Protein AF-A0A5C3QYE4-F1 (afdb_monomer)

Organism: NCBI:txid1884261

Foldseek 3Di:
DDDDDDDDDDPDPDPPPDPPPDDPCLDQQPLSDSLDFDPVLLCLLQEDPQPDDPVSVVVLQVLLVQLVVLLVVLLLVLLCLVDVPDDPVNSVVVSPVQDDLVLLLVSLVSVNVRHHHDPVCVVVSNDSVVSSSSSSSVSSSSCVRPNSVSSSLVSCCSRPVPVNDRSVVVVVPD

Solvent-accessible surface area (backbone atoms only — not comparable to full-atom values): 10397 Å² total; per-residue (Å²): 135,85,85,81,83,78,85,76,85,84,87,81,87,76,87,75,76,75,80,78,90,79,72,94,69,83,68,62,44,100,69,70,58,74,78,83,53,52,72,67,46,45,52,53,53,33,43,33,77,81,70,48,54,76,68,56,51,52,52,39,52,52,31,15,54,49,7,48,54,51,50,54,52,33,54,53,48,47,52,58,56,65,38,95,79,67,50,68,72,56,49,57,52,50,55,60,65,59,65,37,73,67,53,47,47,56,57,26,56,65,53,51,80,64,45,43,64,46,80,89,53,56,78,56,64,75,37,66,68,52,26,48,42,47,49,18,18,44,43,20,35,38,30,74,71,60,31,67,68,48,42,36,44,55,48,33,36,68,65,38,63,90,65,77,63,44,47,70,62,66,70,73,69,122

Mean predicted aligned error: 12.01 Å

pLDDT: mean 76.65, std 19.94, range [32.12, 97.88]

Structure (mmCIF, N/CA/C/O backbone):
data_AF-A0A5C3QYE4-F1
#
_entry.id   AF-A0A5C3QYE4-F1
#
loop_
_atom_site.group_PDB
_atom_site.id
_atom_site.type_symbol
_atom_site.label_atom_id
_atom_site.label_alt_id
_atom_site.label_comp_id
_atom_site.label_asym_id
_atom_site.label_entity_id
_atom_site.label_seq_id
_atom_site.pdbx_PDB_ins_code
_atom_site.Cartn_x
_atom_site.Cartn_y
_atom_site.Cartn_z
_atom_site.occupancy
_atom_site.B_iso_or_equiv
_atom_site.auth_seq_id
_atom_site.auth_comp_id
_atom_site.auth_asym_id
_atom_site.auth_atom_id
_atom_site.pdbx_PDB_model_num
ATOM 1 N N . MET A 1 1 ? 57.213 -12.973 -40.635 1.00 43.31 1 MET A N 1
ATOM 2 C CA . MET A 1 1 ? 56.012 -12.137 -40.818 1.00 43.31 1 MET A CA 1
ATOM 3 C C . MET A 1 1 ? 54.948 -12.757 -39.934 1.00 43.31 1 MET A C 1
ATOM 5 O O . MET A 1 1 ? 54.557 -13.883 -40.198 1.00 43.31 1 MET A O 1
ATOM 9 N N . HIS A 1 2 ? 54.658 -12.124 -38.798 1.00 40.44 2 HIS A N 1
ATOM 10 C CA . HIS A 1 2 ? 53.678 -12.606 -37.825 1.00 40.44 2 HIS A CA 1
ATOM 11 C C . HIS A 1 2 ? 52.293 -12.126 -38.262 1.00 40.44 2 HIS A C 1
ATOM 13 O O . HIS A 1 2 ? 52.069 -10.919 -38.314 1.00 40.44 2 HIS A O 1
ATOM 19 N N . GLU A 1 3 ? 51.390 -13.048 -38.586 1.00 39.81 3 GLU A N 1
ATOM 20 C CA . GLU A 1 3 ? 49.969 -12.737 -38.744 1.00 39.81 3 GLU A CA 1
ATOM 21 C C . GLU A 1 3 ? 49.319 -12.753 -37.358 1.00 39.81 3 GLU A C 1
ATOM 23 O O . GLU A 1 3 ? 49.347 -13.759 -36.650 1.00 39.81 3 GLU A O 1
ATOM 28 N N . GLY A 1 4 ? 48.835 -11.584 -36.937 1.00 40.16 4 GLY A N 1
ATOM 29 C CA . GLY A 1 4 ? 48.124 -11.381 -35.682 1.00 40.16 4 GLY A CA 1
ATOM 30 C C . GLY A 1 4 ? 46.658 -11.764 -35.834 1.00 40.16 4 GLY A C 1
ATOM 31 O O . GLY A 1 4 ? 45.929 -11.161 -36.619 1.00 40.16 4 GLY A O 1
ATOM 32 N N . GLU A 1 5 ? 46.247 -12.766 -35.070 1.00 39.28 5 GLU A N 1
ATOM 33 C CA . GLU A 1 5 ? 44.872 -13.238 -34.945 1.00 39.28 5 GLU A CA 1
ATOM 34 C C . GLU A 1 5 ? 44.044 -12.222 -34.132 1.00 39.28 5 GLU A C 1
ATOM 36 O O . GLU A 1 5 ? 44.435 -11.802 -33.040 1.00 39.28 5 GLU A O 1
ATOM 41 N N . ALA A 1 6 ? 42.920 -11.767 -34.691 1.00 48.44 6 ALA A N 1
ATOM 42 C CA . ALA A 1 6 ? 42.026 -10.793 -34.065 1.00 48.44 6 ALA A CA 1
ATOM 43 C C . ALA A 1 6 ? 41.148 -11.455 -32.981 1.00 48.44 6 ALA A C 1
ATOM 45 O O . ALA A 1 6 ? 40.633 -12.551 -33.211 1.00 48.44 6 ALA A O 1
ATOM 46 N N . PRO A 1 7 ? 40.896 -10.809 -31.826 1.00 43.34 7 PRO A N 1
ATOM 47 C CA . PRO A 1 7 ? 40.055 -11.396 -30.794 1.00 43.34 7 PRO A CA 1
ATOM 48 C C . PRO A 1 7 ? 38.568 -11.258 -31.149 1.00 43.34 7 PRO A C 1
ATOM 50 O O . PRO A 1 7 ? 38.037 -10.159 -31.315 1.00 43.34 7 PRO A O 1
ATOM 53 N N . THR A 1 8 ? 37.879 -12.394 -31.224 1.00 48.81 8 THR A N 1
ATOM 54 C CA . THR A 1 8 ? 36.414 -12.500 -31.281 1.00 48.81 8 THR A CA 1
ATOM 55 C C . THR A 1 8 ? 35.754 -11.906 -30.027 1.00 48.81 8 THR A C 1
ATOM 57 O O . THR A 1 8 ? 36.241 -12.152 -28.919 1.00 48.81 8 THR A O 1
ATOM 60 N N . PRO A 1 9 ? 34.620 -11.188 -30.141 1.00 39.34 9 PRO A N 1
ATOM 61 C CA . PRO A 1 9 ? 33.927 -10.642 -28.981 1.00 39.34 9 PRO A CA 1
ATOM 62 C C . PRO A 1 9 ? 33.222 -11.755 -28.194 1.00 39.34 9 PRO A C 1
ATOM 64 O O . PRO A 1 9 ? 32.268 -12.378 -28.662 1.00 39.34 9 PRO A O 1
ATOM 67 N N . SER A 1 10 ? 33.699 -11.983 -26.969 1.00 41.19 10 SER A N 1
ATOM 68 C CA . SER A 1 10 ? 33.072 -12.850 -25.972 1.00 41.19 10 SER A CA 1
ATOM 69 C C . SER A 1 10 ? 31.739 -12.245 -25.514 1.00 41.19 10 SER A C 1
ATOM 71 O O . SER A 1 10 ? 31.681 -11.359 -24.662 1.00 41.19 10 SER A O 1
ATOM 73 N N . SER A 1 11 ? 30.650 -12.705 -26.127 1.00 46.69 11 SER A N 1
ATOM 74 C CA . SER A 1 11 ? 29.278 -12.448 -25.694 1.00 46.69 11 SER A CA 1
ATOM 75 C C . SER A 1 11 ? 28.911 -13.439 -24.589 1.00 46.69 11 SER A C 1
ATOM 77 O O . SER A 1 11 ? 28.434 -14.541 -24.859 1.00 46.69 11 SER A O 1
ATOM 79 N N . SER A 1 12 ? 29.158 -13.079 -23.327 1.00 52.25 12 SER A N 1
ATOM 80 C CA . SER A 1 12 ? 28.694 -13.887 -22.191 1.00 52.25 12 SER A CA 1
ATOM 81 C C . SER A 1 12 ? 28.523 -13.089 -20.892 1.00 52.25 12 SER A C 1
ATOM 83 O O . SER A 1 12 ? 29.141 -13.407 -19.883 1.00 52.25 12 SER A O 1
ATOM 85 N N . PHE A 1 13 ? 27.649 -12.078 -20.876 1.00 42.78 13 PHE A N 1
ATOM 86 C CA . PHE A 1 13 ? 27.135 -11.501 -19.621 1.00 42.78 13 PHE A CA 1
ATOM 87 C C . PHE A 1 13 ? 25.645 -11.156 -19.715 1.00 42.78 13 PHE A C 1
ATOM 89 O O . PHE A 1 13 ? 25.214 -10.039 -19.468 1.00 42.78 13 PHE A O 1
ATOM 96 N N . LEU A 1 14 ? 24.827 -12.158 -20.031 1.00 34.88 14 LEU A N 1
ATOM 97 C CA . LEU A 1 14 ? 23.435 -12.188 -19.590 1.00 34.88 14 LEU A CA 1
ATOM 98 C C . LEU A 1 14 ? 23.247 -13.492 -18.833 1.00 34.88 14 LEU A C 1
ATOM 100 O O . LEU A 1 14 ? 23.007 -14.548 -19.417 1.00 34.88 14 LEU A O 1
ATOM 104 N N . LYS A 1 15 ? 23.398 -13.417 -17.511 1.00 41.94 15 LYS A N 1
ATOM 105 C CA . LYS A 1 15 ? 23.072 -14.506 -16.593 1.00 41.94 15 LYS A CA 1
ATOM 106 C C . LYS A 1 15 ? 21.545 -14.650 -16.586 1.00 41.94 15 LYS A C 1
ATOM 108 O O . LYS A 1 15 ? 20.866 -14.143 -15.701 1.00 41.94 15 LYS A O 1
ATOM 113 N N . ARG A 1 16 ? 20.985 -15.287 -17.621 1.00 40.38 16 ARG A N 1
ATOM 114 C CA . ARG A 1 16 ? 19.586 -15.725 -17.621 1.00 40.38 16 ARG A CA 1
ATOM 115 C C . ARG A 1 16 ? 19.481 -16.857 -16.610 1.00 40.38 16 ARG A C 1
ATOM 117 O O . ARG A 1 16 ? 19.853 -17.989 -16.901 1.00 40.38 16 ARG A O 1
ATOM 124 N N . ARG A 1 17 ? 18.997 -16.549 -15.411 1.00 32.38 17 ARG A N 1
ATOM 125 C CA . ARG A 1 17 ? 18.393 -17.571 -14.561 1.00 32.38 17 ARG A CA 1
ATOM 126 C C . ARG A 1 17 ? 17.023 -17.845 -15.175 1.00 32.38 17 ARG A C 1
ATOM 128 O O . ARG A 1 17 ? 16.154 -16.980 -15.137 1.00 32.38 17 ARG A O 1
ATOM 135 N N . ALA A 1 18 ? 16.878 -18.989 -15.837 1.00 34.22 18 ALA A N 1
ATOM 136 C CA . ALA A 1 18 ? 15.557 -19.509 -16.163 1.00 34.22 18 ALA A CA 1
ATOM 137 C C . ALA A 1 18 ? 14.776 -19.667 -14.844 1.00 34.22 18 ALA A C 1
ATOM 139 O O . ALA A 1 18 ? 15.375 -20.122 -13.865 1.00 34.22 18 ALA A O 1
ATOM 140 N N . PRO A 1 19 ? 13.495 -19.274 -14.765 1.00 33.50 19 PRO A N 1
ATOM 141 C CA . PRO A 1 19 ? 12.674 -19.703 -13.652 1.00 33.50 19 PRO A CA 1
ATOM 142 C C . PRO A 1 19 ? 12.379 -21.190 -13.860 1.00 33.50 19 PRO A C 1
ATOM 144 O O . PRO A 1 19 ? 11.778 -21.572 -14.865 1.00 33.50 19 PRO A O 1
ATOM 147 N N . ASP A 1 20 ? 12.835 -22.022 -12.926 1.00 32.12 20 ASP A N 1
ATOM 148 C CA . ASP A 1 20 ? 12.275 -23.356 -12.747 1.00 32.12 20 ASP A CA 1
ATOM 149 C C . ASP A 1 20 ? 10.786 -23.180 -12.442 1.00 32.12 20 ASP A C 1
ATOM 151 O O . ASP A 1 20 ? 10.393 -22.656 -11.399 1.00 32.12 20 ASP A O 1
ATOM 155 N N . ILE A 1 21 ? 9.949 -23.575 -13.396 1.00 44.50 21 ILE A N 1
ATOM 156 C CA . ILE A 1 21 ? 8.500 -23.662 -13.244 1.00 44.50 21 ILE A CA 1
ATOM 157 C C . ILE A 1 21 ? 8.232 -24.916 -12.405 1.00 44.50 21 ILE A C 1
ATOM 159 O O . ILE A 1 21 ? 7.881 -25.960 -12.946 1.00 44.50 21 ILE A O 1
ATOM 163 N N . ALA A 1 22 ? 8.487 -24.846 -11.097 1.00 35.72 22 ALA A N 1
ATOM 164 C CA . ALA A 1 22 ? 8.163 -25.916 -10.153 1.00 35.72 22 ALA A CA 1
ATOM 165 C C . ALA A 1 22 ? 8.225 -25.459 -8.684 1.00 35.72 22 ALA A C 1
ATOM 167 O O . ALA A 1 22 ? 8.948 -26.044 -7.885 1.00 35.72 22 ALA A O 1
ATOM 168 N N . SER A 1 23 ? 7.430 -24.460 -8.305 1.00 32.41 23 SER A N 1
ATOM 169 C CA . SER A 1 23 ? 6.785 -24.436 -6.985 1.00 32.41 23 SER A CA 1
ATOM 170 C C . SER A 1 23 ? 5.752 -23.315 -6.921 1.00 32.41 23 SER A C 1
ATOM 172 O O . SER A 1 23 ? 6.051 -22.137 -7.091 1.00 32.41 23 SER A O 1
ATOM 174 N N . ASP A 1 24 ? 4.510 -23.724 -6.681 1.00 37.72 24 ASP A N 1
ATOM 175 C CA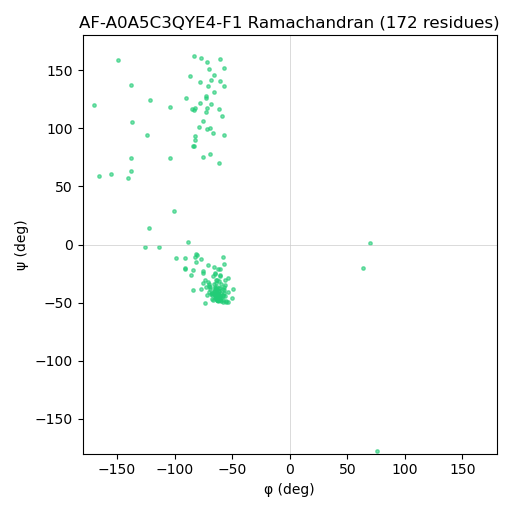 . ASP A 1 24 ? 3.391 -22.914 -6.202 1.00 37.72 24 ASP A CA 1
ATOM 176 C C . ASP A 1 24 ? 3.739 -22.337 -4.814 1.00 37.72 24 ASP A C 1
ATOM 178 O O . ASP A 1 24 ? 3.237 -22.777 -3.781 1.00 37.72 24 ASP A O 1
ATOM 182 N N . GLU A 1 25 ? 4.680 -21.393 -4.767 1.00 33.69 25 GLU A N 1
ATOM 183 C CA . GLU A 1 25 ? 4.940 -20.584 -3.583 1.00 33.69 25 GLU A CA 1
ATOM 184 C C . GLU A 1 25 ? 3.945 -19.427 -3.565 1.00 33.69 25 GLU A C 1
ATOM 186 O O . GLU A 1 25 ? 4.236 -18.312 -3.998 1.00 33.69 25 GLU A O 1
ATOM 191 N N . ARG A 1 26 ? 2.752 -19.700 -3.026 1.00 40.19 26 ARG A N 1
ATOM 192 C CA . ARG A 1 26 ? 1.883 -18.661 -2.461 1.00 40.19 26 ARG A CA 1
ATOM 193 C C . ARG A 1 26 ? 2.661 -17.927 -1.377 1.00 40.19 26 ARG A C 1
ATOM 195 O O . ARG A 1 26 ? 2.797 -18.386 -0.239 1.00 40.19 26 ARG A O 1
ATOM 202 N N . HIS A 1 27 ? 3.274 -16.834 -1.803 1.00 40.66 27 HIS A N 1
ATOM 203 C CA . HIS A 1 27 ? 4.264 -16.093 -1.053 1.00 40.66 27 HIS A CA 1
ATOM 204 C C . HIS A 1 27 ? 3.529 -15.230 -0.030 1.00 40.66 27 HIS A C 1
ATOM 206 O O . HIS A 1 27 ? 2.953 -14.197 -0.360 1.00 40.66 27 HIS A O 1
ATOM 212 N N . ARG A 1 28 ? 3.507 -15.692 1.222 1.00 41.12 28 ARG A N 1
ATOM 213 C CA . ARG A 1 28 ? 2.879 -14.966 2.327 1.00 41.12 28 ARG A CA 1
ATOM 214 C C . ARG A 1 28 ? 3.582 -13.622 2.516 1.00 41.12 28 ARG A C 1
ATOM 216 O O . ARG A 1 28 ? 4.749 -13.589 2.898 1.00 41.12 28 ARG A O 1
ATOM 223 N N . ASP A 1 29 ? 2.858 -12.525 2.314 1.00 51.28 29 ASP A N 1
ATOM 224 C CA . ASP A 1 29 ? 3.250 -11.236 2.884 1.00 51.28 29 ASP A CA 1
ATOM 225 C C . ASP A 1 29 ? 3.292 -11.354 4.419 1.00 51.28 29 ASP A C 1
ATOM 227 O O . ASP A 1 29 ? 2.674 -12.247 5.006 1.00 51.28 29 ASP A O 1
ATOM 231 N N . HIS A 1 30 ? 4.008 -10.458 5.105 1.00 48.41 30 HIS A N 1
ATOM 232 C CA . HIS A 1 30 ? 4.171 -10.493 6.571 1.00 48.41 30 HIS A CA 1
ATOM 233 C C . HIS A 1 30 ? 2.837 -10.430 7.351 1.00 48.41 30 HIS A C 1
ATOM 235 O O . HIS A 1 30 ? 2.821 -10.633 8.559 1.00 48.41 30 HIS A O 1
ATOM 241 N N . THR A 1 31 ? 1.718 -10.128 6.684 1.00 50.38 31 THR A N 1
ATOM 242 C CA . THR A 1 31 ? 0.358 -10.160 7.243 1.00 50.38 31 THR A CA 1
ATOM 243 C C . THR A 1 31 ? -0.261 -11.562 7.243 1.00 50.38 31 THR A C 1
ATOM 245 O O . THR A 1 31 ? -1.330 -11.754 7.815 1.00 50.38 31 THR A O 1
ATOM 248 N N . GLY A 1 32 ? 0.355 -12.544 6.574 1.00 48.34 32 GLY A N 1
ATOM 249 C CA . GLY A 1 32 ? -0.198 -13.887 6.381 1.00 48.34 32 GLY A CA 1
ATOM 250 C C . GLY A 1 32 ? -1.410 -13.946 5.442 1.00 48.34 32 GLY A C 1
ATOM 251 O O . GLY A 1 32 ? -1.939 -15.036 5.223 1.00 48.34 32 GLY A O 1
ATOM 252 N N . VAL A 1 33 ? -1.836 -12.810 4.873 1.00 54.62 33 VAL A N 1
ATOM 253 C CA . VAL A 1 33 ? -2.941 -12.727 3.913 1.00 54.62 33 VAL A CA 1
ATOM 254 C C . VAL A 1 33 ? -2.371 -12.549 2.515 1.00 54.62 33 VAL A C 1
ATOM 256 O O . VAL A 1 33 ? -1.695 -11.563 2.232 1.00 54.62 33 VAL A O 1
ATOM 259 N N . ASP A 1 34 ? -2.649 -13.522 1.654 1.00 55.66 34 ASP A N 1
ATOM 260 C CA . ASP A 1 34 ? -2.255 -13.506 0.249 1.00 55.66 34 ASP A CA 1
ATOM 261 C C . ASP A 1 34 ? -3.292 -12.711 -0.551 1.00 55.66 34 ASP A C 1
ATOM 263 O O . ASP A 1 34 ? -4.273 -13.256 -1.065 1.00 55.66 34 ASP A O 1
ATOM 267 N N . TYR A 1 35 ? -3.129 -11.388 -0.579 1.00 66.12 35 TYR A N 1
ATOM 268 C CA . TYR A 1 35 ? -3.868 -10.568 -1.527 1.00 66.12 35 TYR A CA 1
ATOM 269 C C . TYR A 1 35 ? -3.149 -10.607 -2.868 1.00 66.12 35 TYR A C 1
ATOM 271 O O . TYR A 1 35 ? -2.247 -9.816 -3.139 1.00 66.12 35 TYR A O 1
ATOM 279 N N . ASN A 1 36 ? -3.576 -11.531 -3.723 1.00 80.44 36 ASN A N 1
ATOM 280 C CA . ASN A 1 36 ? -3.110 -11.561 -5.097 1.00 80.44 36 ASN A CA 1
ATOM 281 C C . ASN A 1 36 ? -3.734 -10.382 -5.863 1.00 80.44 36 ASN A C 1
ATOM 283 O O . ASN A 1 36 ? -4.906 -10.430 -6.245 1.00 80.44 36 ASN A O 1
ATOM 287 N N . ILE A 1 37 ? -2.979 -9.297 -6.030 1.00 87.00 37 ILE A N 1
ATOM 288 C CA . ILE A 1 37 ? -3.340 -8.213 -6.952 1.00 87.00 37 ILE A CA 1
ATOM 289 C C . ILE A 1 37 ? -3.188 -8.699 -8.400 1.00 87.00 37 ILE A C 1
ATOM 291 O O . ILE A 1 37 ? -2.388 -9.590 -8.689 1.00 87.00 37 ILE A O 1
ATOM 295 N N . SER A 1 38 ? -3.972 -8.138 -9.318 1.00 89.69 38 SER A N 1
ATOM 296 C CA . SER A 1 38 ? -3.945 -8.503 -10.734 1.00 89.69 38 SER A CA 1
ATOM 297 C C . SER A 1 38 ? -2.542 -8.332 -11.326 1.00 89.69 38 SER A C 1
ATOM 299 O O . SER A 1 38 ? -1.749 -7.510 -10.866 1.00 89.69 38 SER A O 1
ATOM 301 N N . ALA A 1 39 ? -2.212 -9.112 -12.362 1.00 87.12 39 ALA A N 1
ATOM 302 C CA . ALA A 1 39 ? -0.881 -9.080 -12.974 1.00 87.12 39 ALA A CA 1
ATOM 303 C C . ALA A 1 39 ? -0.490 -7.672 -13.464 1.00 87.12 39 ALA A C 1
ATOM 305 O O . ALA A 1 39 ? 0.664 -7.268 -13.311 1.00 87.12 39 ALA A O 1
ATOM 306 N N . ASP A 1 40 ? -1.460 -6.915 -13.984 1.00 89.19 40 ASP A N 1
ATOM 307 C CA . ASP A 1 40 ? -1.268 -5.541 -14.450 1.00 89.19 40 ASP A CA 1
ATOM 308 C C . ASP A 1 40 ? -0.940 -4.600 -13.284 1.00 89.19 40 ASP A C 1
ATOM 310 O O . ASP A 1 40 ? 0.057 -3.876 -13.330 1.00 89.19 40 ASP A O 1
ATOM 314 N N . ASN A 1 41 ? -1.705 -4.674 -12.190 1.00 90.94 41 ASN A N 1
ATOM 315 C CA . ASN A 1 41 ? -1.431 -3.895 -10.983 1.00 90.94 41 ASN A CA 1
ATOM 316 C C . ASN A 1 41 ? -0.110 -4.304 -10.322 1.00 90.94 41 ASN A C 1
ATOM 318 O O . ASN A 1 41 ? 0.642 -3.447 -9.857 1.00 90.94 41 ASN A O 1
ATOM 322 N N . HIS A 1 42 ? 0.221 -5.596 -10.320 1.00 89.94 42 HIS A N 1
ATOM 323 C CA . HIS A 1 42 ? 1.507 -6.080 -9.832 1.00 89.94 42 HIS A CA 1
ATOM 324 C C . HIS A 1 42 ? 2.658 -5.496 -10.654 1.00 89.94 42 HIS A C 1
ATOM 326 O O . HIS A 1 42 ? 3.656 -5.047 -10.090 1.00 89.94 42 HIS A O 1
ATOM 332 N N . LEU A 1 43 ? 2.549 -5.492 -11.984 1.00 88.75 43 LEU A N 1
ATOM 333 C CA . LEU A 1 43 ? 3.572 -4.911 -12.848 1.00 88.75 43 LEU A CA 1
ATOM 334 C C . LEU A 1 43 ? 3.702 -3.401 -12.614 1.00 88.75 43 LEU A C 1
ATOM 336 O O . LEU A 1 43 ? 4.824 -2.902 -12.522 1.00 88.75 43 LEU A O 1
ATOM 340 N N . LEU A 1 44 ? 2.577 -2.698 -12.471 1.00 90.06 44 LEU A N 1
ATOM 341 C CA . LEU A 1 44 ? 2.536 -1.258 -12.231 1.00 90.06 44 LEU A CA 1
ATOM 342 C C . LEU A 1 44 ? 3.207 -0.874 -10.902 1.00 90.06 44 LEU A C 1
ATOM 344 O O . LEU A 1 44 ? 4.062 0.015 -10.866 1.00 90.06 44 LEU A O 1
ATOM 348 N N . VAL A 1 45 ? 2.855 -1.563 -9.814 1.00 91.56 45 VAL A N 1
ATOM 349 C CA . VAL A 1 45 ? 3.372 -1.286 -8.464 1.00 91.56 45 VAL A CA 1
ATOM 350 C C . VAL A 1 45 ? 4.838 -1.701 -8.331 1.00 91.56 45 VAL A C 1
ATOM 352 O O . VAL A 1 45 ? 5.642 -0.934 -7.805 1.00 91.56 45 VAL A O 1
ATOM 355 N N . PHE A 1 46 ? 5.211 -2.879 -8.844 1.00 90.94 46 PHE A N 1
ATOM 356 C CA . PHE A 1 46 ? 6.529 -3.489 -8.623 1.00 90.94 46 PHE A CA 1
ATOM 357 C C . PHE A 1 46 ? 7.525 -3.310 -9.781 1.00 90.94 46 PHE A C 1
ATOM 359 O O . PHE A 1 46 ? 8.452 -4.105 -9.942 1.00 90.94 46 PHE A O 1
ATOM 366 N N . THR A 1 47 ? 7.404 -2.227 -10.544 1.00 89.44 47 THR A N 1
ATOM 367 C CA . THR A 1 47 ? 8.423 -1.787 -11.514 1.00 89.44 47 THR A CA 1
ATOM 368 C C . THR A 1 47 ? 8.873 -0.385 -11.148 1.00 89.44 47 THR A C 1
ATOM 370 O O . THR A 1 47 ? 8.023 0.476 -11.063 1.00 89.44 47 THR A O 1
ATOM 373 N N . ASP A 1 48 ? 10.157 -0.121 -10.932 1.00 88.88 48 ASP A N 1
ATOM 374 C CA . ASP A 1 48 ? 10.682 1.212 -10.608 1.00 88.88 48 ASP A CA 1
ATOM 375 C C . ASP A 1 48 ? 10.664 2.166 -11.815 1.00 88.88 48 ASP A C 1
ATOM 377 O O . ASP A 1 48 ? 10.735 1.734 -12.967 1.00 88.88 48 ASP A O 1
ATOM 381 N N . LYS A 1 49 ? 10.658 3.481 -11.553 1.00 84.94 49 LYS A N 1
ATOM 382 C CA . LYS A 1 49 ? 10.697 4.531 -12.585 1.00 84.94 49 LYS A CA 1
ATOM 383 C C . LYS A 1 49 ? 11.863 4.390 -13.571 1.00 84.94 49 LYS A C 1
ATOM 385 O O . LYS A 1 49 ? 11.722 4.795 -14.718 1.00 84.94 49 LYS A O 1
ATOM 390 N N . SER A 1 50 ? 12.990 3.800 -13.161 1.00 84.31 50 SER A N 1
ATOM 391 C CA . SER A 1 50 ? 14.137 3.529 -14.042 1.00 84.31 50 SER A CA 1
ATOM 392 C C . SER A 1 50 ? 13.822 2.571 -15.194 1.00 84.31 50 SER A C 1
ATOM 394 O O . SER A 1 50 ? 14.537 2.574 -16.192 1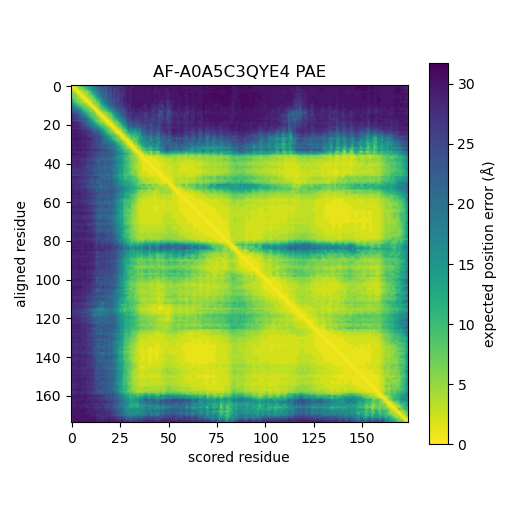.00 84.31 50 SER A O 1
ATOM 396 N N . LEU A 1 51 ? 12.762 1.766 -15.073 1.00 86.31 51 LEU A N 1
ATOM 397 C CA . LEU A 1 51 ? 12.316 0.808 -16.086 1.00 86.31 51 LEU A CA 1
ATOM 398 C C . LEU A 1 51 ? 10.957 1.172 -16.703 1.00 86.31 51 LEU A C 1
ATOM 400 O O . LEU A 1 51 ? 10.481 0.460 -17.586 1.00 86.31 51 LEU A O 1
ATOM 404 N N . ARG A 1 52 ? 10.311 2.253 -16.248 1.00 82.88 52 ARG A N 1
ATOM 405 C CA . ARG A 1 52 ? 8.989 2.663 -16.735 1.00 82.88 52 ARG A CA 1
ATOM 406 C C . ARG A 1 52 ? 9.085 3.542 -17.973 1.00 82.88 52 ARG A C 1
ATOM 408 O O . ARG A 1 52 ? 9.950 4.406 -18.092 1.00 82.88 52 ARG A O 1
ATOM 415 N N . HIS A 1 53 ? 8.110 3.375 -18.857 1.00 82.88 53 HIS A N 1
ATOM 416 C CA . HIS A 1 53 ? 7.782 4.378 -19.866 1.00 82.88 53 HIS A CA 1
ATOM 417 C C . HIS A 1 53 ? 6.858 5.452 -19.266 1.00 82.88 53 HIS A C 1
ATOM 419 O O . HIS A 1 53 ? 6.241 5.239 -18.223 1.00 82.88 53 HIS A O 1
ATOM 425 N N . SER A 1 54 ? 6.755 6.615 -19.912 1.00 81.44 54 SER A N 1
ATOM 426 C CA . SER A 1 54 ? 6.056 7.793 -19.369 1.00 81.44 54 SER A CA 1
ATOM 427 C C . SER A 1 54 ? 4.591 7.548 -18.991 1.00 81.44 54 SER A C 1
ATOM 429 O O . SER A 1 54 ? 4.118 8.104 -18.006 1.00 81.44 54 SER A O 1
ATOM 431 N N . GLU A 1 55 ? 3.879 6.704 -19.741 1.00 81.38 55 GLU A N 1
ATOM 432 C CA . GLU A 1 55 ? 2.476 6.360 -19.463 1.00 81.38 55 GLU A CA 1
ATOM 433 C C . GLU A 1 55 ? 2.332 5.544 -18.168 1.00 81.38 55 GLU A C 1
ATOM 435 O O . GLU A 1 55 ? 1.489 5.856 -17.329 1.00 81.38 55 GLU A O 1
ATOM 440 N N . PHE A 1 56 ? 3.235 4.585 -17.935 1.00 84.19 56 PHE A N 1
ATOM 441 C CA . PHE A 1 56 ? 3.270 3.795 -16.699 1.00 84.19 56 PHE A CA 1
ATOM 442 C C . PHE A 1 56 ? 3.577 4.649 -15.469 1.00 84.19 56 PHE A C 1
ATOM 444 O O . PHE A 1 56 ? 3.086 4.367 -14.379 1.00 84.19 56 PHE A O 1
ATOM 451 N N . GLU A 1 57 ? 4.394 5.690 -15.621 1.00 87.56 57 GLU A N 1
ATOM 452 C CA . GLU A 1 57 ? 4.689 6.603 -14.519 1.00 87.56 57 GLU A CA 1
ATOM 453 C C . GLU A 1 57 ? 3.463 7.443 -14.138 1.00 87.56 57 GLU A C 1
ATOM 455 O O . GLU A 1 57 ? 3.198 7.632 -12.950 1.00 87.56 57 GLU A O 1
ATOM 460 N N . LEU A 1 58 ? 2.669 7.885 -15.120 1.00 89.00 58 LEU A N 1
ATOM 461 C CA . LEU A 1 58 ? 1.413 8.587 -14.853 1.00 89.00 58 LEU A CA 1
ATOM 462 C C . LEU A 1 58 ? 0.417 7.684 -14.113 1.00 89.00 58 LEU A C 1
ATOM 464 O O . LEU A 1 58 ? -0.154 8.099 -13.103 1.00 89.00 58 LEU A O 1
ATOM 468 N N . ASP A 1 59 ? 0.230 6.447 -14.573 1.00 91.06 59 ASP A N 1
ATOM 469 C CA . ASP A 1 59 ? -0.676 5.500 -13.915 1.00 91.06 59 ASP A CA 1
ATOM 470 C C . ASP A 1 59 ? -0.195 5.119 -12.513 1.00 91.06 59 ASP A C 1
ATOM 472 O O . ASP A 1 59 ? -1.002 5.046 -11.583 1.00 91.06 59 ASP A O 1
ATOM 476 N N . TYR A 1 60 ? 1.120 4.993 -12.314 1.00 93.88 60 TYR A N 1
ATOM 477 C CA . TYR A 1 60 ? 1.691 4.770 -10.991 1.00 93.88 60 TYR A CA 1
ATOM 478 C C . TYR A 1 60 ? 1.428 5.943 -10.036 1.00 93.88 60 TYR A C 1
ATOM 480 O O . TYR A 1 60 ? 1.093 5.747 -8.866 1.00 93.88 60 TYR A O 1
ATOM 488 N N . GLN A 1 61 ? 1.554 7.182 -10.507 1.00 93.69 61 GLN A N 1
ATOM 489 C CA . GLN A 1 61 ? 1.252 8.350 -9.679 1.00 93.69 61 GLN A CA 1
ATOM 490 C C . GLN A 1 61 ? -0.234 8.407 -9.316 1.00 93.69 61 GLN A C 1
ATOM 492 O O . GLN A 1 61 ? -0.575 8.683 -8.165 1.00 93.69 61 GLN A O 1
ATOM 497 N N . ARG A 1 62 ? -1.121 8.077 -10.262 1.00 96.06 62 ARG A N 1
ATOM 498 C CA . ARG A 1 62 ? -2.573 8.025 -10.034 1.00 96.06 62 ARG A CA 1
ATOM 499 C C . ARG A 1 62 ? -2.954 6.960 -9.007 1.00 96.06 62 ARG A C 1
ATOM 501 O O . ARG A 1 62 ? -3.724 7.258 -8.095 1.00 96.06 62 ARG A O 1
ATOM 508 N N . ILE A 1 63 ? -2.408 5.747 -9.121 1.00 96.75 63 ILE A N 1
ATOM 509 C CA . ILE A 1 63 ? -2.702 4.656 -8.179 1.00 96.75 63 ILE A CA 1
ATOM 510 C C . ILE A 1 63 ? -2.095 4.920 -6.797 1.00 96.75 63 ILE A C 1
ATOM 512 O O . ILE A 1 63 ? -2.732 4.635 -5.787 1.00 96.75 63 ILE A O 1
ATOM 516 N N . SER A 1 64 ? -0.909 5.536 -6.736 1.00 97.00 64 SER A N 1
ATOM 517 C CA . SER A 1 64 ? -0.285 5.955 -5.477 1.00 97.00 64 SER A CA 1
ATOM 518 C C . SER A 1 64 ? -1.121 7.024 -4.771 1.00 97.00 64 SER A C 1
ATOM 520 O O . SER A 1 64 ? -1.424 6.889 -3.588 1.00 97.00 64 SER A O 1
ATOM 522 N N . PHE A 1 65 ? -1.589 8.039 -5.502 1.00 97.44 65 PHE A N 1
ATOM 523 C CA . PHE A 1 65 ? -2.489 9.053 -4.954 1.00 97.44 65 PHE A CA 1
ATOM 524 C C . PHE A 1 65 ? -3.807 8.448 -4.448 1.00 97.44 65 PHE A C 1
ATOM 526 O O . PHE A 1 65 ? -4.255 8.763 -3.346 1.00 97.44 65 PHE A O 1
ATOM 533 N N . LEU A 1 66 ? -4.418 7.545 -5.224 1.00 97.88 66 LEU A N 1
ATOM 534 C CA . LEU A 1 66 ? -5.622 6.827 -4.805 1.00 97.88 66 LEU A CA 1
ATOM 535 C C . LEU A 1 66 ? -5.381 6.054 -3.505 1.00 97.88 66 LEU A C 1
ATOM 537 O O . LEU A 1 66 ? -6.158 6.177 -2.560 1.00 97.88 66 LEU A O 1
ATOM 541 N N . GLY A 1 67 ? -4.296 5.284 -3.445 1.00 97.62 67 GLY A N 1
ATOM 542 C CA . GLY A 1 67 ? -3.977 4.466 -2.286 1.00 97.62 67 GLY A CA 1
ATOM 543 C C . GLY A 1 67 ? -3.714 5.277 -1.023 1.00 97.62 67 GLY A C 1
ATOM 544 O O . GLY A 1 67 ? -4.180 4.878 0.039 1.00 97.62 67 GLY A O 1
ATOM 545 N N . GLU A 1 68 ? -3.082 6.450 -1.131 1.00 96.69 68 GLU A N 1
ATOM 546 C CA . GLU A 1 68 ? -2.949 7.385 -0.006 1.00 96.69 68 GLU A CA 1
ATOM 547 C C . GLU A 1 68 ? -4.322 7.706 0.604 1.00 96.69 68 GLU A C 1
ATOM 549 O O . GLU A 1 68 ? -4.527 7.560 1.810 1.00 96.69 68 GLU A O 1
ATOM 554 N N . LYS A 1 69 ? -5.304 8.065 -0.233 1.00 97.56 69 LYS A N 1
ATOM 555 C CA . LYS A 1 69 ? -6.654 8.419 0.234 1.00 97.56 69 LYS A CA 1
ATOM 556 C C . LYS A 1 69 ? -7.417 7.226 0.782 1.00 97.56 69 LYS A C 1
ATOM 558 O O . LYS A 1 69 ? -8.127 7.357 1.780 1.00 97.56 69 LYS A O 1
ATOM 563 N N . VAL A 1 70 ? -7.241 6.053 0.184 1.00 97.06 70 VAL A N 1
ATOM 564 C CA . VAL A 1 70 ? -7.850 4.822 0.695 1.00 97.06 70 VAL A CA 1
ATOM 565 C C . VAL A 1 70 ? -7.264 4.446 2.059 1.00 97.06 70 VAL A C 1
ATOM 567 O O . VAL A 1 70 ? -8.026 4.056 2.944 1.00 97.06 70 VAL A O 1
ATOM 570 N N . ILE A 1 71 ? -5.955 4.608 2.275 1.00 95.38 71 ILE A N 1
ATOM 571 C CA . ILE A 1 71 ? -5.322 4.391 3.584 1.00 95.38 71 ILE A CA 1
ATOM 572 C C . ILE A 1 71 ? -5.886 5.368 4.618 1.00 95.38 71 ILE A C 1
ATOM 574 O O . ILE A 1 71 ? -6.290 4.935 5.698 1.00 95.38 71 ILE A O 1
ATOM 578 N N . GLU A 1 72 ? -5.972 6.662 4.290 1.00 93.69 72 GLU A N 1
ATOM 579 C CA . GLU A 1 72 ? -6.534 7.675 5.194 1.00 93.69 72 GLU A CA 1
ATOM 580 C C . GLU A 1 72 ? -7.956 7.312 5.638 1.00 93.69 72 GLU A C 1
ATOM 582 O O . GLU A 1 72 ? -8.253 7.309 6.835 1.00 93.69 72 GLU A O 1
ATOM 587 N N . VAL A 1 73 ? -8.823 6.950 4.689 1.00 94.06 73 VAL A N 1
ATOM 588 C CA . VAL A 1 73 ? -10.201 6.531 4.979 1.00 94.06 73 VAL A CA 1
ATOM 589 C C . VAL A 1 73 ? -10.232 5.243 5.799 1.00 94.06 73 VAL A C 1
ATOM 591 O O . VAL A 1 73 ? -11.002 5.152 6.755 1.00 94.06 73 VAL A O 1
ATOM 594 N N . SER A 1 74 ? -9.395 4.262 5.463 1.00 93.31 74 SER A N 1
ATOM 595 C CA . SER A 1 74 ? -9.353 2.970 6.154 1.00 93.31 74 SER A CA 1
ATOM 596 C C . SER A 1 74 ? -8.915 3.124 7.609 1.00 93.31 74 SER A C 1
ATOM 598 O O . SER A 1 74 ? -9.573 2.591 8.496 1.00 93.31 74 SER A O 1
ATOM 600 N N . LEU A 1 75 ? -7.871 3.912 7.886 1.00 90.38 75 LEU A N 1
ATOM 601 C CA . LEU A 1 75 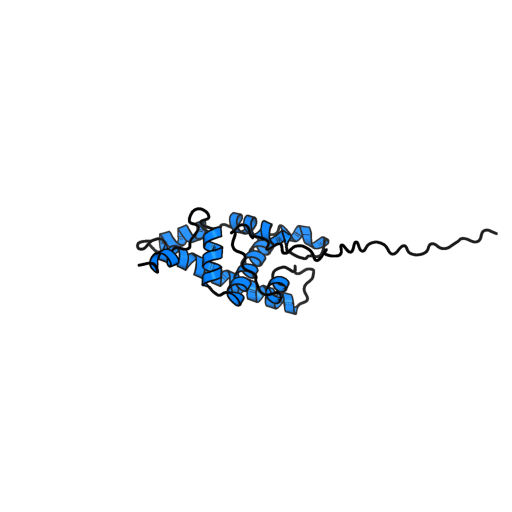? -7.427 4.198 9.255 1.00 90.38 75 LEU A CA 1
ATOM 602 C C . LEU A 1 75 ? -8.502 4.934 10.058 1.00 90.38 75 LEU A C 1
ATOM 604 O O . LEU A 1 75 ? -8.776 4.568 11.199 1.00 90.38 75 LEU A O 1
ATOM 608 N N . CYS A 1 76 ? -9.151 5.937 9.459 1.00 89.75 76 CYS A N 1
ATOM 609 C CA . CYS A 1 76 ? -10.265 6.635 10.100 1.00 89.75 76 CYS A CA 1
ATOM 610 C C . CYS A 1 76 ? -11.415 5.677 10.437 1.00 89.75 76 CYS A C 1
ATOM 612 O O . CYS A 1 76 ? -11.980 5.761 11.523 1.00 89.75 76 CYS A O 1
ATOM 614 N N . ARG A 1 77 ? -11.746 4.745 9.536 1.00 90.06 77 ARG A N 1
ATOM 615 C CA . ARG A 1 77 ? -12.793 3.741 9.768 1.00 90.06 77 ARG A CA 1
ATOM 616 C C . ARG A 1 77 ? -12.398 2.738 10.846 1.00 90.06 77 ARG A C 1
ATOM 618 O O . ARG A 1 77 ? -13.226 2.445 11.701 1.00 90.06 77 ARG A O 1
ATOM 625 N N . LEU A 1 78 ? -11.153 2.254 10.850 1.00 86.50 78 LEU A N 1
ATOM 626 C CA . LEU A 1 78 ? -10.643 1.373 11.905 1.00 86.50 78 LEU A CA 1
ATOM 627 C C . LEU A 1 78 ? -10.810 2.027 13.280 1.00 86.50 78 LEU A C 1
ATOM 629 O O . LEU A 1 78 ? -11.418 1.424 14.156 1.00 86.50 78 LEU A O 1
ATOM 633 N N . LEU A 1 79 ? -10.376 3.280 13.428 1.00 85.69 79 LEU A N 1
ATOM 634 C CA . LEU A 1 79 ? -10.502 4.036 14.674 1.00 85.69 79 LEU A CA 1
ATOM 635 C C . LEU A 1 79 ? -11.956 4.302 15.074 1.00 85.69 79 LEU A C 1
ATOM 637 O O . LEU A 1 79 ? -12.311 4.148 16.240 1.00 85.69 79 LEU A O 1
ATOM 641 N N . PHE A 1 80 ? -12.796 4.682 14.108 1.00 85.81 80 PHE A N 1
ATOM 642 C CA . PHE A 1 80 ? -14.210 4.968 14.345 1.00 85.81 80 PHE A CA 1
ATOM 643 C C . PHE A 1 80 ? -14.963 3.751 14.899 1.00 85.81 80 PHE A C 1
ATOM 645 O O . PHE A 1 80 ? -15.831 3.903 15.751 1.00 85.81 80 PHE A O 1
ATOM 652 N N . PHE A 1 81 ? -14.628 2.546 14.428 1.00 83.81 81 PHE A N 1
ATOM 653 C CA . PHE A 1 81 ? -15.264 1.306 14.881 1.00 83.81 81 PHE A CA 1
ATOM 654 C C . PHE A 1 81 ? -14.554 0.631 16.063 1.00 83.81 81 PHE A C 1
ATOM 656 O O . PHE A 1 81 ? -15.104 -0.305 16.635 1.00 83.81 81 PHE A O 1
ATOM 663 N N . GLU A 1 82 ? -13.342 1.052 16.423 1.00 76.94 82 GLU A N 1
ATOM 664 C CA . GLU A 1 82 ? -12.599 0.474 17.548 1.00 76.94 82 GLU A CA 1
ATOM 665 C C . GLU A 1 82 ? -13.122 0.970 18.905 1.00 76.94 82 GLU A C 1
ATOM 667 O O . GLU A 1 82 ? -13.199 0.187 19.850 1.00 76.94 82 GLU A O 1
ATOM 672 N N . GLU A 1 83 ? -13.509 2.245 19.007 1.00 73.19 83 GLU A N 1
ATOM 673 C CA . GLU A 1 83 ? -13.929 2.861 20.271 1.00 73.19 83 GLU A CA 1
ATOM 674 C C . GLU A 1 83 ? -15.180 3.739 20.092 1.00 73.19 83 GLU A C 1
ATOM 676 O O . GLU A 1 83 ? -15.103 4.881 19.638 1.00 73.19 83 GLU A O 1
ATOM 681 N N . GLU A 1 84 ? -16.333 3.236 20.548 1.00 65.94 84 GLU A N 1
ATOM 682 C CA . GLU A 1 84 ? -17.666 3.866 20.438 1.00 65.94 84 GLU A CA 1
ATOM 683 C C . GLU A 1 84 ? -17.760 5.281 21.059 1.00 65.94 84 GLU A C 1
ATOM 685 O O . GLU A 1 84 ? -18.683 6.041 20.771 1.00 65.94 84 GLU A O 1
ATOM 690 N N . GLN A 1 85 ? -16.797 5.668 21.903 1.00 70.12 85 GLN A N 1
ATOM 691 C CA . GLN A 1 85 ? -16.767 6.947 22.629 1.00 70.12 85 GLN A CA 1
ATOM 692 C C . GLN A 1 85 ? -15.498 7.780 22.347 1.00 70.12 85 GLN A C 1
ATOM 694 O O . GLN A 1 85 ? -15.207 8.735 23.079 1.00 70.12 85 GLN A O 1
ATOM 699 N N . MET A 1 86 ? -14.715 7.457 21.308 1.00 78.94 86 MET A N 1
ATOM 700 C CA . MET A 1 86 ? -13.501 8.219 21.004 1.00 78.94 86 MET A CA 1
ATOM 701 C C . MET A 1 86 ? -13.836 9.634 20.515 1.00 78.94 86 MET A C 1
ATOM 703 O O . MET A 1 86 ? -14.478 9.842 19.487 1.00 78.94 86 MET A O 1
ATOM 707 N N . ARG A 1 87 ? -13.345 10.649 21.237 1.00 82.94 87 ARG A N 1
ATOM 708 C CA . ARG A 1 87 ? -13.425 12.050 20.794 1.00 82.94 87 ARG A CA 1
ATOM 709 C C . ARG A 1 87 ? -12.570 12.267 19.542 1.00 82.94 87 ARG A C 1
ATOM 711 O O . ARG A 1 87 ? -11.475 11.718 19.445 1.00 82.94 87 ARG A O 1
ATOM 718 N N . ASN A 1 88 ? -13.010 13.155 18.648 1.00 82.56 88 ASN A N 1
ATOM 719 C CA . ASN A 1 88 ? -12.307 13.482 17.397 1.00 82.56 88 ASN A CA 1
ATOM 720 C C . ASN A 1 88 ? -10.811 13.806 17.611 1.00 82.56 88 ASN A C 1
ATOM 722 O O . ASN A 1 88 ? -9.949 13.248 16.942 1.00 82.56 88 ASN A O 1
ATOM 726 N N . GLU A 1 89 ? -10.477 14.625 18.609 1.00 82.69 89 GLU A N 1
ATOM 727 C CA . GLU A 1 89 ? -9.083 14.976 18.928 1.00 82.69 89 GLU A CA 1
ATOM 728 C C . GLU A 1 89 ? -8.210 13.752 19.248 1.00 82.69 89 GLU A C 1
ATOM 730 O O . GLU A 1 89 ? -7.051 13.683 18.836 1.00 82.69 89 GLU A O 1
ATOM 735 N N . ASN A 1 90 ? -8.775 12.763 19.945 1.00 82.94 90 ASN A N 1
ATOM 736 C CA . ASN A 1 90 ? -8.086 11.514 20.252 1.00 82.94 90 ASN A CA 1
ATOM 737 C C . ASN A 1 90 ? -7.949 10.645 19.001 1.00 82.94 90 ASN A C 1
ATOM 739 O O . ASN A 1 90 ? -6.896 10.048 18.803 1.00 82.94 90 ASN A O 1
ATOM 743 N N . MET A 1 91 ? -8.953 10.644 18.121 1.00 82.94 91 MET A N 1
ATOM 744 C CA . MET A 1 91 ? -8.893 9.954 16.831 1.00 82.94 91 MET A CA 1
ATOM 745 C C . MET A 1 91 ? -7.793 10.529 15.934 1.00 82.94 91 MET A C 1
ATOM 747 O O . MET A 1 91 ? -7.015 9.775 15.356 1.00 82.94 91 MET A O 1
ATOM 751 N N . ILE A 1 92 ? -7.659 11.858 15.868 1.00 84.31 92 ILE A N 1
ATOM 752 C CA . ILE A 1 92 ? -6.581 12.521 15.119 1.00 84.31 92 ILE A CA 1
ATOM 753 C C . ILE A 1 92 ? -5.212 12.114 15.675 1.00 84.31 92 ILE A C 1
ATOM 755 O O . ILE A 1 92 ? -4.337 11.729 14.897 1.00 84.31 92 ILE A O 1
ATOM 759 N N . ARG A 1 93 ? -5.034 12.159 17.003 1.00 84.88 93 ARG A N 1
ATOM 760 C CA . ARG A 1 93 ? -3.775 11.767 17.659 1.00 84.88 93 ARG A CA 1
ATOM 761 C C . ARG A 1 93 ? -3.452 10.291 17.434 1.00 84.88 93 ARG A C 1
ATOM 763 O O . ARG A 1 93 ? -2.343 9.980 17.017 1.00 84.88 93 ARG A O 1
ATOM 770 N N . LYS A 1 94 ? -4.418 9.389 17.641 1.00 84.44 94 LYS A N 1
ATOM 771 C CA . LYS A 1 94 ? -4.222 7.942 17.457 1.00 84.44 94 LYS A CA 1
ATOM 772 C C . LYS A 1 94 ? -3.926 7.611 15.993 1.00 84.44 94 LYS A C 1
ATOM 774 O O . LYS A 1 94 ? -3.024 6.832 15.712 1.00 84.44 94 LYS A O 1
ATOM 779 N N . ARG A 1 95 ? -4.577 8.280 15.033 1.00 86.25 95 ARG A N 1
ATOM 780 C CA . ARG A 1 95 ? -4.255 8.138 13.6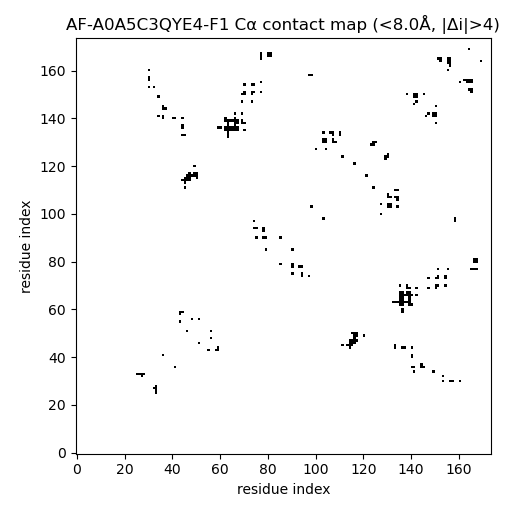02 1.00 86.25 95 ARG A CA 1
ATOM 781 C C . ARG A 1 95 ? -2.798 8.491 13.300 1.00 86.25 95 ARG A C 1
ATOM 783 O O . ARG A 1 95 ? -2.154 7.765 12.553 1.00 86.25 95 ARG A O 1
ATOM 790 N N . GLN A 1 96 ? -2.279 9.574 13.883 1.00 83.81 96 GLN A N 1
ATOM 791 C CA . GLN A 1 96 ? -0.879 9.984 13.703 1.00 83.81 96 GLN A CA 1
ATOM 792 C C . GLN A 1 96 ? 0.117 8.967 14.276 1.00 83.81 96 GLN A C 1
ATOM 794 O O . GLN A 1 96 ? 1.246 8.902 13.802 1.00 83.81 96 GLN A O 1
ATOM 799 N N . THR A 1 97 ? -0.291 8.169 15.265 1.00 84.94 97 THR A N 1
ATOM 800 C CA . THR A 1 97 ? 0.560 7.130 15.862 1.00 84.94 97 THR A CA 1
ATOM 801 C C . THR A 1 97 ? 0.436 5.764 15.189 1.00 84.94 97 THR A C 1
ATOM 803 O O . THR A 1 97 ? 1.335 4.952 15.348 1.00 84.94 97 THR A O 1
ATOM 806 N N . LEU A 1 98 ? -0.654 5.488 14.461 1.00 82.56 98 LEU A N 1
ATOM 807 C CA . LEU A 1 98 ? -0.896 4.178 13.832 1.00 82.56 98 LEU A CA 1
ATOM 808 C C . LEU A 1 98 ? -0.058 3.926 12.574 1.00 82.56 98 LEU A C 1
ATOM 810 O O . LEU A 1 98 ? 0.129 2.778 12.185 1.00 82.56 98 LEU A O 1
ATOM 814 N N . LEU A 1 99 ? 0.376 4.988 11.898 1.00 83.44 99 LEU A N 1
ATOM 815 C CA . LEU A 1 99 ? 1.091 4.891 10.631 1.00 83.44 99 LEU A CA 1
ATOM 816 C C . LEU A 1 99 ? 2.255 5.880 10.633 1.00 83.44 99 LEU A C 1
ATOM 818 O O . LEU A 1 99 ? 2.184 6.947 10.017 1.00 83.44 99 LEU A O 1
ATOM 822 N N . THR A 1 100 ? 3.311 5.561 11.378 1.00 85.81 100 THR A N 1
ATOM 823 C CA . THR A 1 100 ? 4.494 6.422 11.410 1.00 85.81 100 THR A CA 1
ATOM 824 C C . THR A 1 100 ? 5.330 6.238 10.145 1.00 85.81 100 THR A C 1
ATOM 826 O O . THR A 1 100 ? 5.248 5.226 9.446 1.00 85.81 100 THR A O 1
ATOM 829 N N . GLU A 1 101 ? 6.187 7.213 9.842 1.00 85.31 101 GLU A N 1
ATOM 830 C CA . GLU A 1 101 ? 7.119 7.089 8.717 1.00 85.31 101 GLU A CA 1
ATOM 831 C C . GLU A 1 101 ? 8.055 5.880 8.869 1.00 85.31 101 GLU A C 1
ATOM 833 O O . GLU A 1 101 ? 8.389 5.227 7.879 1.00 85.31 101 GLU A O 1
ATOM 838 N N . SER A 1 102 ? 8.428 5.554 10.111 1.00 85.62 102 SER A N 1
ATOM 839 C CA . SER A 1 102 ? 9.234 4.377 10.441 1.00 85.62 102 SER A CA 1
ATOM 840 C C . SER A 1 102 ? 8.511 3.079 10.077 1.00 85.62 102 SER A C 1
ATOM 842 O O . SER A 1 102 ? 9.126 2.177 9.506 1.00 85.62 102 SER A O 1
ATOM 844 N N . ASP A 1 103 ? 7.207 2.997 10.346 1.00 87.06 103 ASP A N 1
ATOM 845 C CA . ASP A 1 103 ? 6.406 1.811 10.035 1.00 87.06 103 ASP A CA 1
ATOM 846 C C . ASP A 1 103 ? 6.274 1.618 8.523 1.00 87.06 103 ASP A C 1
ATOM 848 O O . ASP A 1 103 ? 6.568 0.543 7.997 1.00 87.06 103 ASP A O 1
ATOM 852 N N . ILE A 1 104 ? 5.946 2.696 7.797 1.00 87.12 104 ILE A N 1
ATOM 853 C CA . ILE A 1 104 ? 5.891 2.686 6.327 1.00 87.12 104 ILE A CA 1
ATOM 854 C C . ILE A 1 104 ? 7.237 2.243 5.753 1.00 87.12 104 ILE A C 1
ATOM 856 O O . ILE A 1 104 ? 7.281 1.414 4.845 1.00 87.12 104 ILE A O 1
ATOM 860 N N . HIS A 1 105 ? 8.346 2.758 6.286 1.00 85.75 105 HIS A N 1
ATOM 861 C CA . HIS A 1 105 ? 9.680 2.376 5.842 1.00 85.75 105 HIS A CA 1
ATOM 862 C C . HIS A 1 105 ? 9.965 0.884 6.081 1.00 85.75 105 HIS A C 1
ATOM 864 O O . HIS A 1 105 ? 10.525 0.218 5.201 1.00 85.75 105 HIS A O 1
ATOM 870 N N . ALA A 1 106 ? 9.578 0.346 7.240 1.00 85.31 106 ALA A N 1
ATOM 871 C CA . ALA A 1 106 ? 9.737 -1.066 7.567 1.00 85.31 106 ALA A CA 1
ATOM 872 C C . ALA A 1 106 ? 8.915 -1.962 6.625 1.00 85.31 106 ALA A C 1
ATOM 874 O O . ALA A 1 106 ? 9.461 -2.892 6.033 1.00 85.31 106 ALA A O 1
ATOM 875 N N . TRP A 1 107 ? 7.637 -1.652 6.397 1.00 86.44 107 TRP A N 1
ATOM 876 C CA . TRP A 1 107 ? 6.781 -2.459 5.522 1.00 86.44 107 TRP A CA 1
ATOM 877 C C . TRP A 1 107 ? 7.167 -2.339 4.049 1.00 86.44 107 TRP A C 1
ATOM 879 O O . TRP A 1 107 ? 7.259 -3.350 3.350 1.00 86.44 107 TRP A O 1
ATOM 889 N N . ALA A 1 108 ? 7.497 -1.132 3.585 1.00 86.62 108 ALA A N 1
ATOM 890 C CA . ALA A 1 108 ? 7.997 -0.923 2.231 1.00 86.62 108 ALA A CA 1
ATOM 891 C C . ALA A 1 108 ? 9.317 -1.673 1.987 1.00 86.62 108 ALA A C 1
ATOM 893 O O . ALA A 1 108 ? 9.540 -2.145 0.877 1.00 86.62 108 ALA A O 1
ATOM 894 N N . SER A 1 109 ? 10.168 -1.859 3.008 1.00 84.62 109 SER A N 1
ATOM 895 C CA . SER A 1 109 ? 11.394 -2.669 2.875 1.00 84.62 109 SER A CA 1
ATOM 896 C C . SER A 1 109 ? 11.096 -4.095 2.412 1.00 84.62 109 SER A C 1
ATOM 898 O O . SER A 1 109 ? 11.815 -4.623 1.568 1.00 84.62 109 SER A O 1
ATOM 900 N N . ASN A 1 110 ? 10.016 -4.697 2.914 1.00 81.69 110 ASN A N 1
ATOM 901 C CA . ASN A 1 110 ? 9.604 -6.044 2.514 1.00 81.69 110 ASN A CA 1
ATOM 902 C C . ASN A 1 110 ? 9.083 -6.069 1.069 1.00 81.69 110 ASN A C 1
ATOM 904 O O . ASN A 1 110 ? 9.314 -7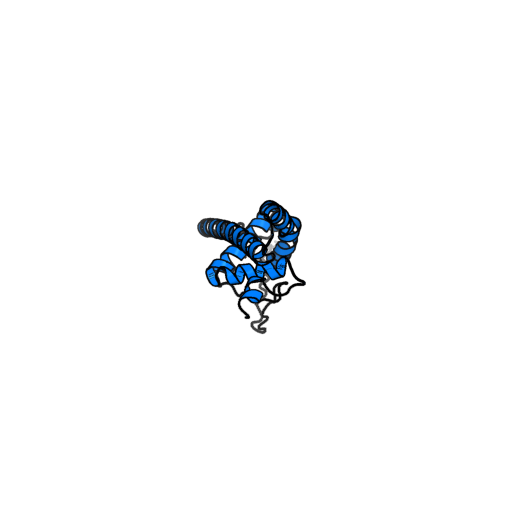.027 0.334 1.00 81.69 110 ASN A O 1
ATOM 908 N N . MET A 1 111 ? 8.427 -4.991 0.636 1.00 85.50 111 MET A N 1
ATOM 909 C CA . MET A 1 111 ? 7.924 -4.835 -0.732 1.00 85.50 111 MET A CA 1
ATOM 910 C C . MET A 1 111 ? 9.047 -4.620 -1.755 1.00 85.50 111 MET A C 1
ATOM 912 O O . MET A 1 111 ? 8.937 -5.079 -2.891 1.00 85.50 111 MET A O 1
ATOM 916 N N . LEU A 1 112 ? 10.149 -3.971 -1.360 1.00 84.75 112 LEU A N 1
ATOM 917 C CA . LEU A 1 112 ? 11.296 -3.724 -2.241 1.00 84.75 112 LEU A CA 1
ATOM 918 C C . LEU A 1 112 ? 11.934 -5.013 -2.771 1.00 84.75 112 LEU A C 1
ATOM 920 O O . LEU A 1 112 ? 12.459 -5.002 -3.880 1.00 84.75 112 LEU A O 1
ATOM 924 N N . GLY A 1 113 ? 11.834 -6.131 -2.044 1.00 82.06 113 GLY A N 1
ATOM 925 C CA . GLY A 1 113 ? 12.304 -7.435 -2.527 1.00 82.06 113 GLY A CA 1
ATOM 926 C C . GLY A 1 113 ? 11.607 -7.911 -3.809 1.00 82.06 113 GLY A C 1
ATOM 927 O O . GLY A 1 113 ? 12.159 -8.734 -4.536 1.00 82.06 113 GLY A O 1
ATOM 928 N N . LYS A 1 114 ? 10.418 -7.373 -4.111 1.00 84.06 114 LYS A N 1
ATOM 929 C CA . LYS A 1 114 ? 9.638 -7.675 -5.320 1.00 84.06 114 LYS A CA 1
ATOM 930 C C . LYS A 1 114 ? 9.815 -6.621 -6.422 1.00 84.06 114 LYS A C 1
ATOM 932 O O . LYS A 1 114 ? 9.387 -6.851 -7.552 1.00 84.06 114 LYS A O 1
ATOM 937 N N . LEU A 1 115 ? 10.427 -5.473 -6.111 1.00 88.88 115 LEU A N 1
ATOM 938 C CA . LEU A 1 115 ? 10.567 -4.349 -7.033 1.00 88.88 115 LEU A CA 1
ATOM 939 C C . LEU A 1 115 ? 11.607 -4.662 -8.116 1.00 88.88 115 LEU A C 1
ATOM 941 O O . LEU A 1 115 ? 12.750 -5.013 -7.828 1.00 88.88 115 LEU A O 1
ATOM 945 N N . ARG A 1 116 ? 11.227 -4.484 -9.379 1.00 89.56 116 ARG A N 1
ATOM 946 C CA . ARG A 1 116 ? 12.134 -4.563 -10.529 1.00 89.56 116 ARG A CA 1
ATOM 947 C C . ARG A 1 116 ? 12.708 -3.181 -10.805 1.00 89.56 116 ARG A C 1
ATOM 949 O O . ARG A 1 116 ? 11.942 -2.245 -10.996 1.00 89.56 116 ARG A O 1
ATOM 956 N N . TYR A 1 117 ? 14.028 -3.043 -10.860 1.00 91.12 117 TYR A N 1
ATOM 957 C CA . TYR A 1 117 ? 14.694 -1.755 -11.084 1.00 91.12 117 TYR A CA 1
ATOM 958 C C . TYR A 1 117 ? 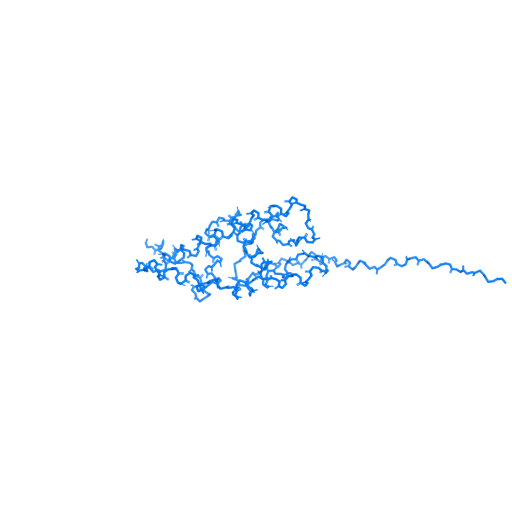16.023 -1.923 -11.828 1.00 91.12 117 TYR A C 1
ATOM 960 O O . TYR A 1 117 ? 16.618 -3.004 -11.822 1.00 91.12 117 TYR A O 1
ATOM 968 N N . HIS A 1 118 ? 16.499 -0.855 -12.473 1.00 90.69 118 HIS A N 1
ATOM 969 C CA . HIS A 1 118 ? 17.848 -0.819 -13.040 1.00 90.69 118 HIS A CA 1
ATOM 970 C C . HIS A 1 118 ? 18.893 -0.745 -11.910 1.00 90.69 118 HIS A C 1
ATOM 972 O O . HIS A 1 118 ? 18.696 0.062 -11.005 1.00 90.69 118 HIS A O 1
ATOM 978 N N . PRO A 1 119 ? 20.012 -1.497 -11.935 1.00 87.88 119 PRO A N 1
ATOM 979 C CA . PRO A 1 119 ? 20.975 -1.550 -10.824 1.00 87.88 119 PRO A CA 1
ATOM 980 C C . PRO A 1 119 ? 21.432 -0.185 -10.287 1.00 87.88 119 PRO A C 1
ATOM 982 O O . PRO A 1 119 ? 21.526 -0.002 -9.075 1.00 87.88 119 PRO A O 1
ATOM 985 N N . ASP A 1 120 ? 21.621 0.798 -11.168 1.00 89.81 120 ASP A N 1
ATOM 986 C CA . ASP A 1 120 ? 22.040 2.159 -10.798 1.00 89.81 120 ASP A CA 1
ATOM 987 C C . ASP A 1 120 ? 20.992 2.929 -9.970 1.00 89.81 120 ASP A C 1
ATOM 989 O O . ASP A 1 120 ? 21.320 3.892 -9.279 1.00 89.81 120 ASP A O 1
ATOM 993 N N . ALA A 1 121 ? 19.727 2.502 -9.997 1.00 87.31 121 ALA A N 1
ATOM 994 C CA . ALA A 1 121 ? 18.647 3.102 -9.219 1.00 87.31 121 ALA A CA 1
ATOM 995 C C . ALA A 1 121 ? 18.611 2.614 -7.759 1.00 87.31 121 ALA A C 1
ATOM 997 O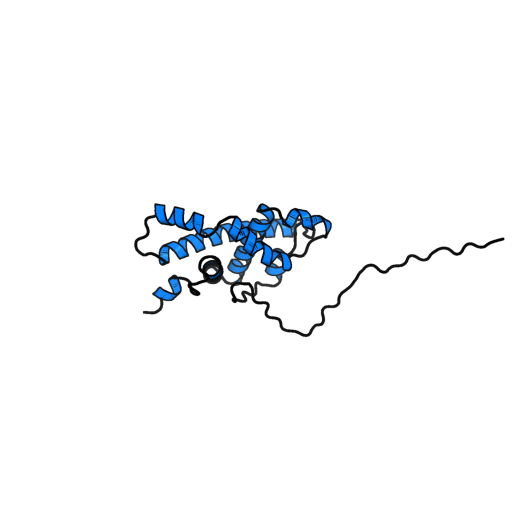 O . ALA A 1 121 ? 17.876 3.193 -6.956 1.00 87.31 121 ALA A O 1
ATOM 998 N N . ALA A 1 122 ? 19.410 1.605 -7.380 1.00 86.12 122 ALA A N 1
ATOM 999 C CA . ALA A 1 122 ? 19.368 0.981 -6.052 1.00 86.12 122 ALA A CA 1
ATOM 1000 C C . ALA A 1 122 ? 19.509 1.990 -4.899 1.00 86.12 122 ALA A C 1
ATOM 1002 O O . ALA A 1 122 ? 18.783 1.909 -3.910 1.00 86.12 122 ALA A O 1
ATOM 1003 N N . ALA A 1 123 ? 20.396 2.979 -5.050 1.00 86.06 123 ALA A N 1
ATOM 1004 C CA . ALA A 1 123 ? 20.618 4.017 -4.043 1.00 86.06 123 ALA A CA 1
ATOM 1005 C C . ALA A 1 123 ? 19.390 4.921 -3.829 1.00 86.06 123 ALA A C 1
ATOM 1007 O O . ALA A 1 123 ? 19.221 5.490 -2.758 1.00 86.06 123 ALA A O 1
ATOM 1008 N N . THR A 1 124 ? 18.509 5.045 -4.825 1.00 84.81 124 THR A N 1
ATOM 1009 C CA . THR A 1 124 ? 17.289 5.861 -4.712 1.00 84.81 124 THR A CA 1
ATOM 1010 C C . THR A 1 124 ? 16.155 5.131 -3.992 1.00 84.81 124 THR A C 1
ATOM 1012 O O . THR A 1 124 ? 15.217 5.768 -3.530 1.00 84.81 124 THR A O 1
ATOM 1015 N N . LEU A 1 125 ? 16.246 3.808 -3.822 1.00 84.06 125 LEU A N 1
ATOM 1016 C CA . LEU A 1 125 ? 15.216 3.002 -3.152 1.00 84.06 125 LEU A CA 1
ATOM 1017 C C . LEU A 1 125 ? 15.247 3.132 -1.622 1.00 84.06 125 LEU A C 1
ATOM 1019 O O . LEU A 1 125 ? 14.323 2.695 -0.932 1.00 84.06 125 LEU A O 1
ATOM 1023 N N . THR A 1 126 ? 16.302 3.721 -1.057 1.00 83.06 126 THR A N 1
ATOM 1024 C CA . THR A 1 126 ? 16.354 4.088 0.367 1.00 83.06 126 THR A CA 1
ATOM 1025 C C . THR A 1 126 ? 15.632 5.401 0.659 1.00 83.06 126 THR A C 1
ATOM 1027 O O . THR A 1 126 ? 15.435 5.730 1.824 1.00 83.06 126 THR A O 1
ATOM 1030 N N . ASP A 1 127 ? 15.223 6.141 -0.374 1.00 88.88 127 ASP A N 1
ATOM 1031 C CA . ASP A 1 127 ? 14.469 7.382 -0.232 1.00 88.88 127 ASP A CA 1
ATOM 1032 C C . ASP A 1 127 ? 13.078 7.114 0.373 1.00 88.88 127 ASP A C 1
ATOM 1034 O O . ASP A 1 127 ? 12.330 6.225 -0.058 1.00 88.88 127 ASP A O 1
ATOM 1038 N N . ILE A 1 128 ? 12.733 7.899 1.392 1.00 87.50 128 ILE A N 1
ATOM 1039 C CA . ILE A 1 128 ? 11.491 7.744 2.148 1.00 87.50 128 ILE A CA 1
ATOM 1040 C C . ILE A 1 128 ? 10.247 8.029 1.301 1.00 87.50 128 ILE A C 1
ATOM 1042 O O . ILE A 1 128 ? 9.240 7.334 1.432 1.00 87.50 128 ILE A O 1
ATOM 1046 N N . GLU A 1 129 ? 10.327 8.971 0.362 1.00 89.19 129 GLU A N 1
ATOM 1047 C CA . GLU A 1 129 ? 9.238 9.314 -0.549 1.00 89.19 129 GLU A CA 1
ATOM 1048 C C . GLU A 1 129 ? 9.046 8.239 -1.621 1.00 89.19 129 GLU A C 1
ATOM 1050 O O . GLU A 1 129 ? 7.931 8.005 -2.090 1.00 89.19 129 GLU A O 1
ATOM 1055 N N . VAL A 1 130 ? 10.112 7.542 -2.030 1.00 89.06 130 VAL A N 1
ATOM 1056 C CA . VAL A 1 130 ? 9.987 6.367 -2.915 1.00 89.06 130 VAL A CA 1
ATOM 1057 C C . VAL A 1 130 ? 9.242 5.243 -2.196 1.00 89.06 130 VAL A C 1
ATOM 1059 O O . VAL A 1 130 ? 8.288 4.686 -2.741 1.00 89.06 130 VAL A O 1
ATOM 1062 N N . ARG A 1 131 ? 9.611 4.965 -0.945 1.00 91.12 131 ARG A N 1
ATOM 1063 C CA . ARG A 1 131 ? 8.982 3.927 -0.114 1.00 91.12 131 ARG A CA 1
ATOM 1064 C C . ARG A 1 131 ? 7.528 4.235 0.216 1.00 91.12 131 ARG A C 1
ATOM 1066 O O . ARG A 1 131 ? 6.680 3.356 0.085 1.00 91.12 131 ARG A O 1
ATOM 1073 N N . ARG A 1 132 ? 7.224 5.486 0.572 1.00 92.62 132 ARG A N 1
ATOM 1074 C CA . ARG A 1 132 ? 5.852 5.957 0.799 1.00 92.62 132 ARG A CA 1
ATOM 1075 C C . ARG A 1 132 ? 5.000 5.800 -0.456 1.00 92.62 132 ARG A C 1
ATOM 1077 O O . ARG A 1 132 ? 3.902 5.260 -0.380 1.00 92.62 132 ARG A O 1
ATOM 1084 N N . ARG A 1 133 ? 5.517 6.202 -1.622 1.00 93.50 133 ARG A N 1
ATOM 1085 C CA . ARG A 1 133 ? 4.797 6.029 -2.891 1.00 93.50 133 ARG A CA 1
ATOM 1086 C C . ARG A 1 133 ? 4.538 4.566 -3.223 1.00 93.50 133 ARG A C 1
ATOM 1088 O O . ARG A 1 133 ? 3.436 4.274 -3.677 1.00 93.50 133 ARG A O 1
ATOM 1095 N N . LEU A 1 134 ? 5.504 3.677 -2.978 1.00 93.31 134 LEU A N 1
ATOM 1096 C CA . LEU A 1 134 ? 5.350 2.234 -3.189 1.00 93.31 134 LEU A CA 1
ATOM 1097 C C . LEU A 1 134 ? 4.266 1.653 -2.276 1.00 93.31 134 LEU A C 1
ATOM 1099 O O . LEU A 1 134 ? 3.370 0.961 -2.753 1.00 93.31 134 LEU A O 1
ATOM 1103 N N . PHE A 1 135 ? 4.314 1.988 -0.984 1.00 94.31 135 PHE A N 1
ATOM 1104 C CA . PHE A 1 135 ? 3.311 1.572 -0.005 1.00 94.31 135 PHE A CA 1
ATOM 1105 C C . PHE A 1 135 ? 1.903 2.032 -0.408 1.00 94.31 135 PHE A C 1
ATOM 1107 O O . PHE A 1 135 ? 0.967 1.233 -0.450 1.00 94.31 135 PHE A O 1
ATOM 1114 N N . ASN A 1 136 ? 1.767 3.304 -0.790 1.00 95.94 136 ASN A N 1
ATOM 1115 C CA . ASN A 1 136 ? 0.498 3.856 -1.250 1.00 95.94 136 ASN A CA 1
ATOM 1116 C C . ASN A 1 136 ? 0.041 3.203 -2.563 1.00 95.94 136 ASN A C 1
ATOM 1118 O O . ASN A 1 136 ? -1.119 2.833 -2.690 1.00 95.94 136 ASN A O 1
ATOM 1122 N N . ALA A 1 137 ? 0.934 3.000 -3.534 1.00 95.94 137 ALA A N 1
ATOM 1123 C CA . ALA A 1 137 ? 0.588 2.368 -4.807 1.00 95.94 137 ALA A CA 1
ATOM 1124 C C . ALA A 1 137 ? 0.080 0.933 -4.612 1.00 95.94 137 ALA A C 1
ATOM 1126 O O . ALA A 1 137 ? -0.905 0.548 -5.240 1.00 95.94 137 ALA A O 1
ATOM 1127 N N . TYR A 1 138 ? 0.690 0.173 -3.698 1.00 95.12 138 TYR A N 1
ATOM 1128 C CA . TYR A 1 138 ? 0.210 -1.156 -3.327 1.00 95.12 138 TYR A CA 1
ATOM 1129 C C . TYR A 1 138 ? -1.200 -1.112 -2.726 1.00 95.12 138 TYR A C 1
ATOM 1131 O O . TYR A 1 138 ? -2.071 -1.871 -3.146 1.00 95.12 138 TYR A O 1
ATOM 1139 N N . ALA A 1 139 ? -1.465 -0.182 -1.803 1.00 95.62 139 ALA A N 1
ATOM 1140 C CA . ALA A 1 139 ? -2.803 -0.001 -1.240 1.00 95.62 139 ALA A CA 1
ATOM 1141 C C . ALA A 1 139 ? -3.842 0.383 -2.311 1.00 95.62 139 ALA A C 1
ATOM 1143 O O . ALA A 1 139 ? -4.977 -0.092 -2.275 1.00 95.62 139 ALA A O 1
ATOM 1144 N N . GLY A 1 140 ? -3.450 1.210 -3.285 1.00 97.25 140 GLY A N 1
ATOM 1145 C CA . GLY A 1 140 ? -4.286 1.572 -4.428 1.00 97.25 140 GLY A CA 1
ATOM 1146 C C . GLY A 1 140 ? -4.603 0.374 -5.327 1.00 97.25 140 GLY A C 1
ATOM 1147 O O . GLY A 1 140 ? -5.758 0.181 -5.692 1.00 97.25 140 GLY A O 1
ATOM 1148 N N . ALA A 1 141 ? -3.613 -0.470 -5.625 1.00 95.75 141 ALA A N 1
ATOM 1149 C CA . ALA A 1 141 ? -3.807 -1.721 -6.363 1.00 95.75 141 ALA A CA 1
ATOM 1150 C C . ALA A 1 141 ? -4.742 -2.685 -5.631 1.00 95.75 141 ALA A C 1
ATOM 1152 O O . ALA A 1 141 ? -5.709 -3.177 -6.211 1.00 95.75 141 ALA A O 1
ATOM 1153 N N . LEU A 1 142 ? -4.505 -2.887 -4.335 1.00 95.25 142 LEU A N 1
ATOM 1154 C CA . LEU A 1 142 ? -5.351 -3.718 -3.487 1.00 95.25 142 LEU A CA 1
ATOM 1155 C C . LEU A 1 142 ? -6.805 -3.227 -3.485 1.00 95.25 142 LEU A C 1
ATOM 1157 O O . LEU A 1 142 ? -7.730 -4.031 -3.577 1.00 95.25 142 LEU A O 1
ATOM 1161 N N . TYR A 1 143 ? -7.009 -1.910 -3.426 1.00 96.81 143 TYR A N 1
ATOM 1162 C CA . TYR A 1 143 ? -8.335 -1.308 -3.517 1.00 96.81 143 TYR A CA 1
ATOM 1163 C C . TYR A 1 143 ? -9.006 -1.542 -4.872 1.00 96.81 143 TYR A C 1
ATOM 1165 O O . TYR A 1 143 ? -10.190 -1.874 -4.905 1.00 96.81 143 TYR A O 1
ATOM 1173 N N . LEU A 1 144 ? -8.280 -1.362 -5.978 1.00 95.94 144 LEU A N 1
ATOM 1174 C CA . LEU A 1 144 ? -8.838 -1.540 -7.319 1.00 95.94 144 LEU A CA 1
ATOM 1175 C C . LEU A 1 144 ? -9.268 -2.987 -7.576 1.00 95.94 144 LEU A C 1
ATOM 1177 O O . LEU A 1 144 ? -10.311 -3.201 -8.187 1.00 95.94 144 LEU A O 1
ATOM 1181 N N . ASP A 1 145 ? -8.500 -3.959 -7.083 1.00 94.94 145 ASP A N 1
ATOM 1182 C CA . ASP A 1 145 ? -8.793 -5.376 -7.312 1.00 94.94 145 ASP A CA 1
ATOM 1183 C C . ASP A 1 145 ? -9.810 -5.949 -6.310 1.00 94.94 145 ASP A C 1
ATOM 1185 O O . ASP A 1 145 ? -10.671 -6.743 -6.688 1.00 94.94 145 ASP A O 1
ATOM 1189 N N . HIS A 1 146 ? -9.731 -5.558 -5.032 1.00 93.56 146 HI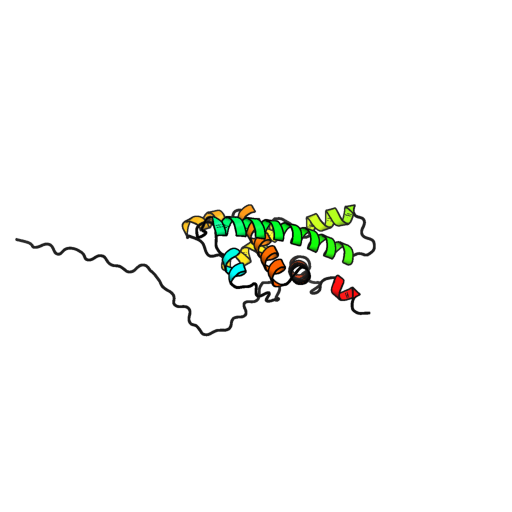S A N 1
ATOM 1190 C CA . HIS A 1 146 ? -10.445 -6.236 -3.935 1.00 93.56 146 HIS A CA 1
ATOM 1191 C C . HIS A 1 146 ? -11.334 -5.312 -3.089 1.00 93.56 146 HIS A C 1
ATOM 1193 O O . HIS A 1 146 ? -12.035 -5.766 -2.180 1.00 93.56 146 HIS A O 1
ATOM 1199 N N . GLY A 1 147 ? -11.340 -4.011 -3.379 1.00 94.25 147 GLY A N 1
ATOM 1200 C CA . GLY A 1 147 ? -12.157 -3.016 -2.692 1.00 94.25 147 GLY A CA 1
ATOM 1201 C C . GLY A 1 147 ? -11.649 -2.615 -1.303 1.00 94.25 147 GLY A C 1
ATOM 1202 O O . GLY A 1 147 ? -10.613 -3.057 -0.807 1.00 94.25 147 GLY A O 1
ATOM 1203 N N . LEU A 1 148 ? -12.416 -1.736 -0.647 1.00 93.50 148 LEU A N 1
ATOM 1204 C CA . LEU A 1 148 ? -12.021 -1.097 0.615 1.00 93.50 148 LEU A CA 1
ATOM 1205 C C . LEU A 1 148 ? -11.798 -2.101 1.756 1.00 93.50 148 LEU A C 1
ATOM 1207 O O . LEU A 1 148 ? -10.843 -1.961 2.511 1.00 93.50 148 LEU A O 1
ATOM 1211 N N . SER A 1 149 ? -12.638 -3.133 1.868 1.00 90.69 149 SER A N 1
ATOM 1212 C CA . SER A 1 149 ? -12.550 -4.098 2.973 1.00 90.69 149 SER A CA 1
ATOM 1213 C C . SER A 1 149 ? -11.256 -4.911 2.973 1.00 90.69 149 SER A C 1
ATOM 1215 O O . SER A 1 149 ? -10.767 -5.265 4.047 1.00 90.69 149 SER A O 1
ATOM 1217 N N . ALA A 1 150 ? -10.677 -5.175 1.799 1.00 91.75 150 ALA A N 1
ATOM 1218 C CA . ALA A 1 150 ? -9.377 -5.828 1.696 1.00 91.75 150 ALA A CA 1
ATOM 1219 C C . ALA A 1 150 ? -8.258 -4.922 2.225 1.00 91.75 150 ALA A C 1
ATOM 1221 O O . ALA A 1 150 ? -7.422 -5.370 3.010 1.00 91.75 150 ALA A O 1
ATOM 1222 N N . VAL A 1 151 ? -8.294 -3.631 1.874 1.00 93.44 151 VAL A N 1
ATOM 1223 C CA . VAL A 1 151 ? -7.330 -2.637 2.371 1.00 93.44 151 VAL A CA 1
ATOM 1224 C C . VAL A 1 151 ? -7.450 -2.452 3.878 1.00 93.44 151 VAL A C 1
ATOM 1226 O O . VAL A 1 151 ? -6.439 -2.444 4.572 1.00 93.44 151 VAL A O 1
ATOM 1229 N N . GLU A 1 152 ? -8.669 -2.373 4.410 1.00 90.75 152 GLU A N 1
ATOM 1230 C CA . GLU A 1 152 ? -8.894 -2.273 5.852 1.00 90.75 152 GLU A CA 1
ATOM 1231 C C . GLU A 1 152 ? -8.347 -3.489 6.610 1.00 90.75 152 GLU A C 1
ATOM 1233 O O . GLU A 1 152 ? -7.711 -3.333 7.649 1.00 90.75 152 GLU A O 1
ATOM 1238 N N . GLN A 1 153 ? -8.575 -4.705 6.101 1.00 88.88 153 GLN A N 1
ATOM 1239 C CA . GLN A 1 153 ? -8.053 -5.923 6.718 1.00 88.88 153 GLN A CA 1
ATOM 1240 C C . GLN A 1 153 ? -6.523 -5.992 6.615 1.00 88.88 153 GLN A C 1
ATOM 1242 O O . GLN A 1 153 ? -5.867 -6.348 7.592 1.00 88.88 153 GLN A O 1
ATOM 1247 N N . TRP A 1 154 ? -5.950 -5.632 5.464 1.00 90.12 154 TRP A N 1
ATOM 1248 C CA . TRP A 1 154 ? -4.500 -5.542 5.286 1.00 90.12 154 TRP A CA 1
ATOM 1249 C C . TRP A 1 154 ? -3.868 -4.533 6.258 1.00 90.12 154 TRP A C 1
ATOM 1251 O O . TRP A 1 154 ? -2.926 -4.881 6.968 1.00 90.12 154 TRP A O 1
ATOM 1261 N N . LEU A 1 155 ? -4.428 -3.324 6.361 1.00 90.06 155 LEU A N 1
ATOM 1262 C CA . LEU A 1 155 ? -3.961 -2.293 7.291 1.00 90.06 155 LEU A CA 1
ATOM 1263 C C . LEU A 1 155 ? -4.150 -2.698 8.751 1.00 90.06 155 LEU A C 1
ATOM 1265 O O . LEU A 1 155 ? -3.268 -2.447 9.559 1.00 90.06 155 LEU A O 1
ATOM 1269 N N . CYS A 1 156 ? -5.256 -3.353 9.105 1.00 88.19 156 CYS A N 1
ATOM 1270 C CA . CYS A 1 156 ? -5.471 -3.830 10.469 1.00 88.19 156 CYS A CA 1
ATOM 1271 C C . CYS A 1 156 ? -4.352 -4.786 10.910 1.00 88.19 156 CYS A C 1
ATOM 1273 O O . CYS A 1 156 ? -3.816 -4.652 12.006 1.00 88.19 156 CYS A O 1
ATOM 1275 N N . LEU A 1 157 ? -3.958 -5.722 10.044 1.00 85.88 157 LEU A N 1
ATOM 1276 C CA . LEU A 1 157 ? -2.871 -6.666 10.326 1.00 85.88 157 LEU A CA 1
ATOM 1277 C C . LEU A 1 157 ? -1.503 -5.982 10.436 1.00 85.88 157 LEU A C 1
ATOM 1279 O O . LEU A 1 157 ? -0.623 -6.485 11.128 1.00 85.88 157 LEU A O 1
ATOM 1283 N N . LEU A 1 158 ? -1.335 -4.840 9.769 1.00 85.88 158 LEU A N 1
ATOM 1284 C CA . LEU A 1 158 ? -0.138 -4.011 9.862 1.00 85.88 158 LEU A CA 1
ATOM 1285 C C . LEU A 1 158 ? -0.048 -3.249 11.184 1.00 85.88 158 LEU A C 1
ATOM 1287 O O . LEU A 1 158 ? 0.984 -3.291 11.847 1.00 85.88 158 LEU A O 1
ATOM 1291 N N . VAL A 1 159 ? -1.124 -2.557 11.558 1.00 84.88 159 VAL A N 1
ATOM 1292 C CA . VAL A 1 159 ? -1.117 -1.607 12.685 1.00 84.88 159 VAL A CA 1
ATOM 1293 C C . VAL A 1 159 ? -1.498 -2.247 14.020 1.00 84.88 159 VAL A C 1
ATOM 1295 O O . VAL A 1 159 ? -1.191 -1.708 15.078 1.00 84.88 159 VAL A O 1
ATOM 1298 N N . THR A 1 160 ? -2.163 -3.403 13.984 1.00 79.19 160 THR A N 1
ATOM 1299 C CA . THR A 1 160 ? -2.651 -4.144 15.160 1.00 79.19 160 THR A CA 1
ATOM 1300 C C . THR A 1 160 ? -2.397 -5.650 15.005 1.00 79.19 160 THR A C 1
ATOM 1302 O O . THR A 1 160 ? -3.341 -6.445 14.956 1.00 79.19 160 THR A O 1
ATOM 1305 N N . PRO A 1 161 ? -1.124 -6.081 14.922 1.00 67.31 161 PRO A N 1
ATOM 1306 C CA . PRO A 1 161 ? -0.775 -7.480 14.667 1.00 67.31 161 PRO A CA 1
ATOM 1307 C C . PRO A 1 161 ? -1.307 -8.448 15.739 1.00 67.31 161 PRO A C 1
ATOM 1309 O O . PRO A 1 161 ? -1.586 -9.603 15.433 1.00 67.31 161 PRO A O 1
ATOM 1312 N N . GLU A 1 162 ? -1.518 -7.979 16.973 1.00 64.81 162 GLU A N 1
ATOM 1313 C CA . GLU A 1 162 ? -2.053 -8.788 18.081 1.00 64.81 162 GLU A CA 1
ATOM 1314 C C . GLU A 1 162 ? -3.565 -9.047 17.985 1.00 64.81 162 GLU A C 1
ATOM 1316 O O . GLU A 1 162 ? -4.069 -10.002 18.571 1.00 64.81 162 GLU A O 1
ATOM 1321 N N . SER A 1 163 ? -4.308 -8.205 17.258 1.00 59.72 163 SER A N 1
ATOM 1322 C CA . SER A 1 163 ? -5.775 -8.278 17.196 1.00 59.72 163 SER A CA 1
ATOM 1323 C C . SER A 1 163 ? -6.281 -9.255 16.136 1.00 59.72 163 SER A C 1
ATOM 1325 O O . SER A 1 163 ? -7.398 -9.749 16.262 1.00 59.72 163 SER A O 1
ATOM 1327 N N . GLY A 1 164 ? -5.495 -9.508 15.081 1.00 57.88 164 GLY A N 1
ATOM 1328 C CA . GLY A 1 164 ? -5.786 -10.454 13.991 1.00 57.88 164 GLY A CA 1
ATOM 1329 C C . GLY A 1 164 ? -7.017 -10.145 13.120 1.00 57.88 164 GLY A C 1
ATOM 1330 O O . GLY A 1 164 ? -7.095 -10.618 11.987 1.00 57.88 164 GLY A O 1
ATOM 1331 N N . GLU A 1 165 ? -7.963 -9.335 13.601 1.00 60.22 165 GLU A N 1
ATOM 1332 C CA . GLU A 1 165 ? -9.228 -9.045 12.934 1.00 60.22 165 GLU A CA 1
ATOM 1333 C C . GLU A 1 165 ? -9.627 -7.566 13.014 1.00 60.22 165 GLU A C 1
ATOM 1335 O O . GLU A 1 165 ? -9.574 -6.949 14.087 1.00 60.22 165 GLU A O 1
ATOM 1340 N N . PRO A 1 166 ? -10.128 -6.997 11.902 1.00 61.03 166 PRO A N 1
ATOM 1341 C CA . PRO A 1 166 ? -10.598 -5.628 11.902 1.00 61.03 166 PRO A CA 1
ATOM 1342 C C . PRO A 1 166 ? -11.877 -5.447 12.743 1.00 61.03 166 PRO A C 1
ATOM 1344 O O . PRO A 1 166 ? -12.783 -6.287 12.685 1.00 61.03 166 PRO A O 1
ATOM 1347 N N . PRO A 1 167 ? -12.008 -4.330 13.488 1.00 59.09 167 PRO A N 1
ATOM 1348 C CA . PRO A 1 167 ? -13.088 -4.096 14.454 1.00 59.09 167 PRO A CA 1
ATOM 1349 C C . PRO A 1 167 ? -14.504 -4.210 13.867 1.00 59.09 167 PRO A C 1
ATOM 1351 O O . PRO A 1 167 ? -15.416 -4.681 14.540 1.00 59.09 167 PRO A O 1
ATOM 1354 N N . PHE A 1 168 ? -14.704 -3.897 12.586 1.00 62.84 168 PHE A N 1
ATOM 1355 C CA . PHE A 1 168 ? -16.018 -4.004 11.940 1.00 62.84 168 PHE A CA 1
ATOM 1356 C C . PHE A 1 168 ? -16.510 -5.443 11.704 1.00 62.84 168 PHE A C 1
ATOM 1358 O O . PHE A 1 168 ? -17.703 -5.632 11.454 1.00 62.84 168 PHE A O 1
ATOM 1365 N N . LYS A 1 169 ? -15.637 -6.464 11.750 1.00 57.16 169 LYS A N 1
ATOM 1366 C CA . LYS A 1 169 ? -16.080 -7.872 11.711 1.00 57.16 169 LYS A CA 1
ATOM 1367 C C . LYS A 1 169 ? -16.679 -8.299 13.052 1.00 57.16 169 LYS A C 1
ATOM 1369 O O . LYS A 1 169 ? -17.671 -9.021 13.051 1.00 57.16 169 LYS A O 1
ATOM 1374 N N . ARG A 1 170 ? -16.172 -7.759 14.168 1.00 56.56 170 ARG A N 1
ATOM 1375 C CA . ARG A 1 170 ? -16.684 -8.034 15.522 1.00 56.56 170 ARG A CA 1
ATOM 1376 C C . ARG A 1 170 ? -18.127 -7.559 15.722 1.00 56.56 170 ARG A C 1
ATOM 1378 O O . ARG A 1 170 ? -18.869 -8.190 16.459 1.00 56.56 170 ARG A O 1
ATOM 1385 N N . MET A 1 171 ? -18.550 -6.496 15.032 1.00 52.22 171 MET A N 1
ATOM 1386 C CA . MET A 1 171 ? -19.909 -5.944 15.168 1.00 52.22 171 MET A CA 1
ATOM 1387 C C . MET A 1 171 ? -20.978 -6.640 14.311 1.00 52.22 171 MET A C 1
ATOM 1389 O O . MET A 1 171 ? -22.157 -6.529 14.623 1.00 52.22 171 MET A O 1
ATOM 1393 N N . ARG A 1 172 ? -20.608 -7.333 13.223 1.00 54.78 172 ARG A N 1
ATOM 1394 C CA . ARG A 1 172 ? -21.578 -8.034 12.351 1.00 54.78 172 ARG A CA 1
ATOM 1395 C C . ARG A 1 172 ? -21.878 -9.473 12.789 1.00 54.78 172 ARG A C 1
ATOM 1397 O O . ARG A 1 172 ? -22.645 -10.155 12.117 1.00 54.78 172 ARG A O 1
ATOM 1404 N N . GLY A 1 173 ? -21.287 -9.916 13.897 1.00 48.41 173 GLY A N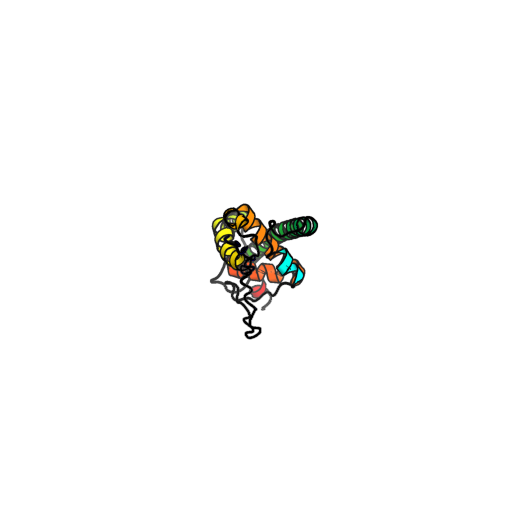 1
ATOM 1405 C CA . GLY A 1 173 ? -21.639 -11.150 14.593 1.00 48.41 173 GLY A CA 1
ATOM 1406 C C . GLY A 1 173 ? -22.440 -10.855 15.859 1.00 48.41 173 GLY A C 1
ATOM 1407 O O . GLY A 1 173 ? -21.893 -10.954 16.952 1.00 48.41 173 GLY A O 1
ATOM 1408 N N . SER A 1 174 ? -23.713 -10.485 15.709 1.00 39.75 174 SER A N 1
ATOM 1409 C CA . SER A 1 174 ? -24.734 -10.611 16.756 1.00 39.75 174 SER A CA 1
ATOM 1410 C C . SER A 1 174 ? -26.086 -10.918 16.137 1.00 39.75 174 SER A C 1
ATOM 1412 O O . SER A 1 174 ? -26.338 -10.455 15.003 1.00 39.75 174 SER A O 1
#

Nearest PDB structures (foldseek):
  3o2r-assembly2_D  TM=7.773E-01  e=2.908E-04  Campylobacter jejuni subsp. jejuni NCTC 11168 = ATCC 700819
  7r97-assembly1_B  TM=7.740E-01  e=5.714E-04  Escherichia coli K-12
  3n3w-assembly1_B  TM=7.797E-01  e=2.550E-03  Campylobacter jejuni subsp. jejuni NCTC 11168 = ATCC 700819
  6zdw-assembly1_AAA  TM=6.249E-01  e=2.619E-01  Mucor lusitanicus
  6zdw-assembly1_BBB  TM=6.136E-01  e=2.749E-01  Mucor lusitanicus

Radius of gyration: 21.79 Å; Cα contacts (8 Å, |Δi|>4): 161; chains: 1; bounding box: 81×41×63 Å

Secondary structure (DSSP, 8-state):
---PPPPP------------S--------TTS------HHHHHHHTB-GGG--HHHHHHHHHHHHHHHHHHHHHHHHHHHHH-TT--HHHHHHHHHHHS-HHHHHHHHHHHHTT-B--GGGGGGGG-HHHHHHHHHHHHHHHHHHH-HHHHHHHHHHHH-TTT-S-HHHHHT--

Sequence (174 aa):
MHEGEAPTPSSSFLKRRAPDIASDERHRDHTGVDYNISADNHLLVFTDKSLRHSEFELDYQRISFLGEKVIEVSLCRLLFFEEEQMRNENMIRKRQTLLTESDIHAWASNMLGKLRYHPDAAATLTDIEVRRRLFNAYAGALYLDHGLSAVEQWLCLLVTPESGEPPFKRMRGS

InterPro domains:
  IPR000999 Ribonuclease III domain [PF14622] (47-154)
  IPR000999 Ribonuclease III domain [PS50142] (24-147)
  IPR000999 Ribonuclease III domain [cd00593] (43-155)
  IPR036389 Ribonuclease III, endonuclease domain superfamily [G3DSA:1.10.1520.10] (30-163)
  IPR036389 Ribonuclease III, endonuclease domain superfamily [SSF69065] (41-162)